Protein AF-A0A835QKB6-F1 (afdb_monomer_lite)

Organism: Vanilla planifolia (NCBI:txid51239)

Structure (mmCIF, N/CA/C/O backbone):
data_AF-A0A835QKB6-F1
#
_entry.id   AF-A0A835QKB6-F1
#
loop_
_atom_site.group_PDB
_atom_site.id
_atom_site.type_symbol
_atom_site.label_atom_id
_atom_site.label_alt_id
_atom_site.label_comp_id
_atom_site.label_asym_id
_atom_site.label_entity_id
_atom_site.label_seq_id
_atom_site.pdbx_PDB_ins_code
_atom_site.Cartn_x
_atom_site.Cartn_y
_atom_site.Cartn_z
_atom_site.occupancy
_atom_site.B_iso_or_equiv
_atom_site.auth_seq_id
_atom_site.auth_comp_id
_atom_site.auth_asym_id
_atom_site.auth_atom_id
_atom_site.pdbx_PDB_model_num
ATOM 1 N N . MET A 1 1 ? 11.161 7.593 -5.760 1.00 78.50 1 MET A N 1
ATOM 2 C CA . MET A 1 1 ? 10.539 6.904 -4.602 1.00 78.50 1 MET A CA 1
ATOM 3 C C . MET A 1 1 ? 11.477 5.912 -3.921 1.00 78.50 1 MET A C 1
ATOM 5 O O . MET A 1 1 ? 11.607 5.994 -2.710 1.00 78.50 1 MET A O 1
ATOM 9 N N . VAL A 1 2 ? 12.152 5.018 -4.656 1.00 84.62 2 VAL A N 1
ATOM 10 C CA . VAL A 1 2 ? 13.076 4.022 -4.067 1.00 84.62 2 VAL A CA 1
ATOM 11 C C . VAL A 1 2 ? 14.139 4.653 -3.159 1.00 84.62 2 VAL A C 1
ATOM 13 O O . VAL A 1 2 ? 14.282 4.219 -2.021 1.00 84.62 2 VAL A O 1
ATOM 16 N N . LEU A 1 3 ? 14.839 5.694 -3.630 1.00 86.75 3 LEU A N 1
ATOM 17 C CA . LEU A 1 3 ? 15.881 6.380 -2.848 1.00 86.75 3 LEU A CA 1
ATOM 18 C C . LEU A 1 3 ? 15.324 6.962 -1.541 1.00 86.75 3 LEU A C 1
ATOM 20 O O . LEU A 1 3 ? 15.816 6.644 -0.469 1.00 86.75 3 LEU A O 1
ATOM 24 N N . PHE A 1 4 ? 14.208 7.689 -1.625 1.00 89.31 4 PHE A N 1
ATOM 25 C CA . PHE A 1 4 ? 13.540 8.291 -0.468 1.00 89.31 4 PHE A CA 1
ATOM 26 C C . PHE A 1 4 ? 13.223 7.282 0.650 1.00 89.31 4 PHE A C 1
ATOM 28 O O . PHE A 1 4 ? 13.541 7.521 1.811 1.00 89.31 4 PHE A O 1
ATOM 35 N N . PHE A 1 5 ? 12.637 6.129 0.309 1.00 89.25 5 PHE A N 1
ATOM 36 C CA . PHE A 1 5 ? 12.326 5.092 1.301 1.00 89.25 5 PHE A CA 1
ATOM 37 C C . PHE A 1 5 ? 13.544 4.265 1.728 1.00 89.25 5 PHE A C 1
ATOM 39 O O . PHE A 1 5 ? 13.496 3.617 2.771 1.00 89.25 5 PHE A O 1
ATOM 46 N N . SER A 1 6 ? 14.622 4.280 0.942 1.00 87.44 6 SER A N 1
ATOM 47 C CA . SER A 1 6 ? 15.897 3.672 1.335 1.00 87.44 6 SER A CA 1
ATOM 48 C C . SER A 1 6 ? 16.608 4.525 2.384 1.00 87.44 6 SER A C 1
ATOM 50 O O . SER A 1 6 ? 17.127 3.976 3.353 1.00 87.44 6 SER A O 1
ATOM 52 N N . ASP A 1 7 ? 16.564 5.851 2.230 1.00 92.12 7 ASP A N 1
ATOM 53 C CA . ASP A 1 7 ? 17.159 6.805 3.169 1.00 92.12 7 ASP A CA 1
ATOM 54 C C . ASP A 1 7 ? 16.337 6.921 4.461 1.00 92.12 7 ASP A C 1
ATOM 56 O O . ASP A 1 7 ? 16.891 7.037 5.554 1.00 92.12 7 ASP A O 1
ATOM 60 N N . GLN A 1 8 ? 15.003 6.869 4.355 1.00 91.88 8 GLN A N 1
ATOM 61 C CA . GLN A 1 8 ? 14.083 7.006 5.488 1.00 91.88 8 GLN A CA 1
ATOM 62 C C . GLN A 1 8 ? 13.029 5.885 5.510 1.00 91.88 8 GLN A C 1
ATOM 64 O O . GLN A 1 8 ? 11.854 6.106 5.194 1.00 91.88 8 GLN A O 1
ATOM 69 N N . PRO A 1 9 ? 13.401 4.665 5.934 1.00 89.31 9 PRO A N 1
ATOM 70 C CA . PRO A 1 9 ? 12.494 3.517 5.921 1.00 89.31 9 PRO A CA 1
ATOM 71 C C . PRO A 1 9 ? 11.320 3.639 6.903 1.00 89.31 9 PRO A C 1
ATOM 73 O O . PRO A 1 9 ? 10.285 3.005 6.705 1.00 89.31 9 PRO A O 1
ATOM 76 N N . SER A 1 10 ? 11.428 4.475 7.940 1.00 90.06 10 SER A N 1
ATOM 77 C CA . SER A 1 10 ? 10.329 4.749 8.879 1.00 90.06 10 SER A CA 1
ATOM 78 C C . SER A 1 10 ? 9.118 5.402 8.204 1.00 90.06 10 SER A C 1
ATOM 80 O O . SER A 1 10 ? 7.987 5.206 8.647 1.00 90.06 10 SER A O 1
ATOM 82 N N . LEU A 1 11 ? 9.333 6.130 7.103 1.00 92.69 11 LEU A N 1
ATOM 83 C CA . LEU A 1 11 ? 8.263 6.754 6.330 1.00 92.69 11 LEU A CA 1
ATOM 84 C C . LEU A 1 11 ? 7.521 5.768 5.431 1.00 92.69 11 LEU A C 1
ATOM 86 O O . LEU A 1 11 ? 6.463 6.115 4.912 1.00 92.69 11 LEU A O 1
ATOM 90 N N . LEU A 1 12 ? 8.027 4.547 5.254 1.00 91.69 12 LEU A N 1
ATOM 91 C CA . LEU A 1 12 ? 7.414 3.564 4.368 1.00 91.69 12 LEU A CA 1
ATOM 92 C C . LEU A 1 12 ? 6.025 3.135 4.855 1.00 91.69 12 LEU A C 1
ATOM 94 O O . LEU A 1 12 ? 5.097 3.049 4.061 1.00 91.69 12 LEU A O 1
ATOM 98 N N . ALA A 1 13 ? 5.869 2.898 6.158 1.00 91.06 13 ALA A N 1
ATOM 99 C CA . ALA A 1 13 ? 4.610 2.446 6.741 1.00 91.06 13 ALA A CA 1
ATOM 100 C C . ALA A 1 13 ? 3.453 3.464 6.607 1.00 91.06 13 ALA A C 1
ATOM 102 O O . ALA A 1 13 ? 2.414 3.086 6.063 1.00 91.06 13 ALA A O 1
ATOM 103 N N . PRO A 1 14 ? 3.602 4.746 7.007 1.00 93.19 14 PRO A N 1
ATOM 104 C CA . PRO A 1 14 ? 2.544 5.743 6.814 1.00 93.19 14 PRO A CA 1
ATOM 105 C C . PRO A 1 14 ? 2.268 6.059 5.339 1.00 93.19 14 PRO A C 1
ATOM 107 O O . PRO A 1 14 ? 1.168 6.487 5.005 1.00 93.19 14 PRO A O 1
ATOM 110 N N . ASN A 1 15 ? 3.235 5.826 4.447 1.00 94.00 15 ASN A N 1
ATOM 111 C CA . ASN A 1 15 ? 3.131 6.150 3.024 1.00 94.00 15 ASN A CA 1
ATOM 112 C C . ASN A 1 15 ? 2.973 4.916 2.122 1.00 94.00 15 ASN A C 1
ATOM 114 O O . ASN A 1 15 ? 3.182 5.005 0.910 1.00 94.00 15 ASN A O 1
ATOM 118 N N . ILE A 1 16 ? 2.591 3.765 2.682 1.00 93.94 16 ILE A N 1
ATOM 119 C CA . ILE A 1 16 ? 2.523 2.503 1.933 1.00 93.94 16 ILE A CA 1
ATOM 120 C C . ILE A 1 16 ? 1.539 2.572 0.757 1.00 93.94 16 ILE A C 1
ATOM 122 O O . ILE A 1 16 ? 1.773 1.969 -0.288 1.00 93.94 16 ILE A O 1
ATOM 126 N N . GLN A 1 17 ? 0.482 3.381 0.887 1.00 92.50 17 GLN A N 1
ATOM 127 C CA . GLN A 1 17 ? -0.476 3.638 -0.189 1.00 92.50 17 GLN A CA 1
ATOM 128 C C . GLN A 1 17 ? 0.202 4.223 -1.432 1.00 92.50 17 GLN A C 1
ATOM 130 O O . GLN A 1 17 ? -0.082 3.771 -2.535 1.00 92.50 17 GLN A O 1
ATOM 135 N N . MET A 1 18 ? 1.149 5.157 -1.277 1.00 94.19 18 MET A N 1
ATOM 136 C CA . MET A 1 18 ? 1.878 5.716 -2.422 1.00 94.19 18 MET A CA 1
ATOM 137 C C . MET A 1 18 ? 2.733 4.664 -3.127 1.00 94.19 18 MET A C 1
ATOM 139 O O . MET A 1 18 ? 2.838 4.690 -4.351 1.00 94.19 18 MET A O 1
ATOM 143 N N . VAL A 1 19 ? 3.320 3.725 -2.377 1.00 94.38 19 VAL A N 1
ATOM 144 C CA . VAL A 1 19 ? 4.099 2.622 -2.957 1.00 94.38 19 VAL A CA 1
ATOM 145 C C . VAL A 1 19 ? 3.200 1.707 -3.781 1.00 94.38 19 VAL A C 1
ATOM 147 O O . VAL A 1 19 ? 3.547 1.388 -4.915 1.00 94.38 19 VAL A O 1
ATOM 150 N N . PHE A 1 20 ? 2.028 1.331 -3.259 1.00 94.12 20 PHE A N 1
ATOM 151 C CA . PHE A 1 20 ? 1.069 0.523 -4.015 1.00 94.12 20 PHE A CA 1
ATOM 152 C C . PHE A 1 20 ? 0.531 1.252 -5.246 1.00 94.12 20 PHE A C 1
ATOM 154 O O . PHE A 1 20 ? 0.478 0.650 -6.314 1.00 94.12 20 PHE A O 1
ATOM 161 N N . SER A 1 21 ? 0.219 2.546 -5.142 1.00 94.62 21 SER A N 1
ATOM 162 C CA . SER A 1 21 ? -0.181 3.354 -6.298 1.00 94.62 21 SER A CA 1
ATOM 163 C C . SER A 1 21 ? 0.915 3.407 -7.363 1.00 94.62 21 SER A C 1
ATOM 165 O O . SER A 1 21 ? 0.630 3.229 -8.542 1.00 94.62 21 SER A O 1
ATOM 167 N N . ALA A 1 22 ? 2.177 3.598 -6.967 1.00 94.62 22 ALA A N 1
ATOM 168 C CA . ALA A 1 22 ? 3.296 3.626 -7.906 1.00 94.62 22 ALA A CA 1
ATOM 169 C C . ALA A 1 22 ? 3.498 2.273 -8.607 1.00 94.62 22 ALA A C 1
ATOM 171 O O . ALA A 1 22 ? 3.709 2.239 -9.816 1.00 94.62 22 ALA A O 1
ATOM 172 N N . LEU A 1 23 ? 3.390 1.162 -7.867 1.00 95.25 23 LEU A N 1
ATOM 173 C CA . LEU A 1 23 ? 3.465 -0.189 -8.431 1.00 95.25 23 LEU A CA 1
ATOM 174 C C . LEU A 1 23 ? 2.305 -0.476 -9.392 1.00 95.25 23 LEU A C 1
ATOM 176 O O . LEU A 1 23 ? 2.535 -1.055 -10.449 1.00 95.25 23 LEU A O 1
ATOM 180 N N . ALA A 1 24 ? 1.085 -0.052 -9.055 1.00 95.62 24 ALA A N 1
ATOM 181 C CA . ALA A 1 24 ? -0.087 -0.224 -9.910 1.00 95.62 24 ALA A CA 1
ATOM 182 C C . ALA A 1 24 ? 0.044 0.571 -11.217 1.00 95.62 24 ALA A C 1
ATOM 184 O O . ALA A 1 24 ? -0.187 0.025 -12.291 1.00 95.62 24 ALA A O 1
ATOM 185 N N . LEU A 1 25 ? 0.478 1.834 -11.143 1.00 95.31 25 LEU A N 1
ATOM 186 C CA . LEU A 1 25 ? 0.722 2.656 -12.332 1.00 95.31 25 LEU A CA 1
ATOM 187 C C . LEU A 1 25 ? 1.818 2.048 -13.214 1.00 95.31 25 LEU A C 1
ATOM 189 O O . LEU A 1 25 ? 1.613 1.886 -14.412 1.00 95.31 25 LEU A O 1
ATOM 193 N N . ALA A 1 26 ? 2.942 1.635 -12.622 1.00 94.62 26 ALA A N 1
ATOM 194 C CA . ALA A 1 26 ? 4.017 0.976 -13.357 1.00 94.62 26 ALA A CA 1
ATOM 195 C C . ALA A 1 26 ? 3.547 -0.330 -14.022 1.00 94.62 26 ALA A C 1
ATOM 197 O O . ALA A 1 26 ? 3.866 -0.585 -15.180 1.00 94.62 26 ALA A O 1
ATOM 198 N N . GLN A 1 27 ? 2.740 -1.138 -13.327 1.00 94.12 27 GLN A N 1
ATOM 199 C CA . GLN A 1 27 ? 2.153 -2.353 -13.889 1.00 94.12 27 GLN A CA 1
ATOM 200 C C . GLN A 1 27 ? 1.229 -2.052 -15.076 1.00 94.12 27 GLN A C 1
ATOM 202 O O . GLN A 1 27 ? 1.295 -2.762 -16.082 1.00 94.12 27 GLN A O 1
ATOM 207 N N . CYS A 1 28 ? 0.381 -1.024 -14.976 1.00 93.50 28 CYS A N 1
ATOM 208 C CA . CYS A 1 28 ? -0.494 -0.599 -16.067 1.00 93.50 28 CYS A CA 1
ATOM 209 C C . CYS A 1 28 ? 0.314 -0.194 -17.304 1.00 93.50 28 CYS A C 1
ATOM 211 O O . CYS A 1 28 ? 0.035 -0.695 -18.391 1.00 93.50 28 CYS A O 1
ATOM 213 N N . GLU A 1 29 ? 1.342 0.639 -17.130 1.00 89.88 29 GLU A N 1
ATOM 214 C CA . GLU A 1 29 ? 2.198 1.101 -18.228 1.00 89.88 29 GLU A CA 1
ATOM 215 C C . GLU A 1 29 ? 2.980 -0.044 -18.873 1.00 89.88 29 GLU A C 1
ATOM 217 O O . GLU A 1 29 ? 3.026 -0.154 -20.093 1.00 89.88 29 GLU A O 1
ATOM 222 N N . LEU A 1 30 ? 3.540 -0.959 -18.077 1.00 89.62 30 LEU A N 1
ATOM 223 C CA . LEU A 1 30 ? 4.238 -2.131 -18.609 1.00 89.62 30 LEU A CA 1
ATOM 224 C C . LEU A 1 30 ? 3.290 -3.059 -19.369 1.00 89.62 30 LEU A C 1
ATOM 226 O O . LEU A 1 30 ? 3.630 -3.553 -20.442 1.00 89.62 30 LEU A O 1
ATOM 230 N N . THR A 1 31 ? 2.091 -3.286 -18.832 1.00 90.25 31 THR A N 1
ATOM 231 C CA . THR A 1 31 ? 1.072 -4.102 -19.502 1.00 90.25 31 THR A CA 1
ATOM 232 C C . THR A 1 31 ? 0.673 -3.463 -20.825 1.00 90.25 31 THR A C 1
ATOM 234 O O . THR A 1 31 ? 0.622 -4.148 -21.844 1.00 90.25 31 THR A O 1
ATOM 237 N N . TRP A 1 32 ? 0.445 -2.150 -20.828 1.00 87.56 32 TRP A N 1
ATOM 238 C CA . TRP A 1 32 ? 0.150 -1.398 -22.038 1.00 87.56 32 TRP A CA 1
ATOM 239 C C . TRP A 1 32 ? 1.308 -1.477 -23.042 1.00 87.56 32 TRP A C 1
ATOM 241 O O . TRP A 1 32 ? 1.075 -1.820 -24.199 1.00 87.56 32 TRP A O 1
ATOM 251 N N . TYR A 1 33 ? 2.551 -1.268 -22.605 1.00 85.00 33 TYR A N 1
ATOM 252 C CA . TYR A 1 33 ? 3.749 -1.351 -23.443 1.00 85.00 33 TYR A CA 1
ATOM 253 C C . TYR A 1 33 ? 3.853 -2.715 -24.131 1.00 85.00 33 TYR A C 1
ATOM 255 O O . TYR A 1 33 ? 3.857 -2.790 -25.358 1.00 85.00 33 TYR A O 1
ATOM 263 N N . PHE A 1 34 ? 3.837 -3.815 -23.372 1.00 84.31 34 PHE A N 1
ATOM 264 C CA . PHE A 1 34 ? 3.961 -5.162 -23.943 1.00 84.31 34 PHE A CA 1
ATOM 265 C C . PHE A 1 34 ? 2.767 -5.576 -24.812 1.00 84.31 34 PHE A C 1
ATOM 267 O O . PHE A 1 34 ? 2.915 -6.438 -25.674 1.00 84.31 34 PHE A O 1
ATOM 274 N N . GLN A 1 35 ? 1.594 -4.965 -24.625 1.00 83.88 35 GLN A N 1
ATOM 275 C CA . GLN A 1 35 ? 0.442 -5.174 -25.505 1.00 83.88 35 GLN A CA 1
ATOM 276 C C . GLN A 1 35 ? 0.562 -4.451 -26.852 1.00 83.88 35 GLN A C 1
ATOM 278 O O . GLN A 1 35 ? -0.107 -4.857 -27.799 1.00 83.88 35 GLN A O 1
ATOM 283 N N . HIS A 1 36 ? 1.361 -3.386 -26.945 1.00 77.50 36 HIS A N 1
ATOM 284 C CA . HIS A 1 36 ? 1.448 -2.544 -28.143 1.00 77.50 36 HIS A CA 1
ATOM 285 C C . HIS A 1 36 ? 2.789 -2.680 -28.878 1.00 77.50 36 HIS A C 1
ATOM 287 O O . HIS A 1 36 ? 2.841 -2.453 -30.087 1.00 77.50 36 HIS A O 1
ATOM 293 N N . VAL A 1 37 ? 3.858 -3.115 -28.203 1.00 76.38 37 VAL A N 1
ATOM 294 C CA . VAL A 1 37 ? 5.147 -3.420 -28.840 1.00 76.38 37 VAL A CA 1
ATOM 295 C C . VAL A 1 37 ? 5.002 -4.576 -29.820 1.00 76.38 37 VAL A C 1
ATOM 297 O O . VAL A 1 37 ? 4.516 -5.650 -29.477 1.00 76.38 37 VAL A O 1
ATOM 300 N N . GLY A 1 38 ? 5.444 -4.364 -31.060 1.00 64.00 38 GLY A N 1
ATOM 301 C CA . GLY A 1 38 ? 5.439 -5.394 -32.102 1.00 64.00 38 GLY A CA 1
ATOM 302 C C . GLY A 1 38 ? 4.051 -5.752 -32.647 1.00 64.00 38 GLY A C 1
ATOM 303 O O . GLY A 1 38 ? 3.957 -6.520 -33.607 1.00 64.00 38 GLY A O 1
ATOM 304 N N . VAL A 1 39 ? 2.972 -5.172 -32.110 1.00 62.44 39 VAL A N 1
ATOM 305 C CA . VAL A 1 39 ? 1.642 -5.270 -32.714 1.00 62.44 39 VAL A CA 1
ATOM 306 C C . VAL A 1 39 ? 1.588 -4.296 -33.883 1.00 62.44 39 VAL A C 1
ATOM 308 O O . VAL A 1 39 ? 1.226 -3.128 -33.747 1.00 62.44 39 VAL A O 1
ATOM 311 N N . ALA A 1 40 ? 1.953 -4.791 -35.067 1.00 53.31 40 ALA A N 1
ATOM 312 C CA . ALA A 1 40 ? 1.684 -4.086 -36.309 1.00 53.31 40 ALA A CA 1
ATOM 313 C C . ALA A 1 40 ? 0.184 -3.772 -36.365 1.00 53.31 40 ALA A C 1
ATOM 315 O O . ALA A 1 40 ? -0.649 -4.677 -36.255 1.00 53.31 40 ALA A O 1
ATOM 316 N N . SER A 1 41 ? -0.157 -2.491 -36.523 1.00 52.25 41 SER A N 1
ATOM 317 C CA . SER A 1 41 ? -1.524 -2.046 -36.790 1.00 52.25 41 SER A CA 1
ATOM 318 C C . SER A 1 41 ? -2.071 -2.861 -37.967 1.00 52.25 41 SER A C 1
ATOM 320 O O . SER A 1 41 ? -1.691 -2.658 -39.122 1.00 52.25 41 SER A O 1
ATOM 322 N N . SER A 1 42 ? -2.895 -3.871 -37.669 1.00 44.16 42 SER A N 1
ATOM 323 C CA . SER A 1 42 ? -3.603 -4.630 -38.695 1.00 44.16 42 SER A CA 1
ATOM 324 C C . SER A 1 42 ? -4.411 -3.623 -39.500 1.00 44.16 42 SER A C 1
ATOM 326 O O . SER A 1 42 ? -5.056 -2.759 -38.908 1.00 44.16 42 SER A O 1
ATOM 328 N N . LYS A 1 43 ? -4.343 -3.715 -40.834 1.00 48.59 43 LYS A N 1
ATOM 329 C CA . LYS A 1 43 ? -4.954 -2.813 -41.829 1.00 48.59 43 LYS A CA 1
ATOM 330 C C . LYS A 1 43 ? -6.496 -2.813 -41.778 1.00 48.59 43 LYS A C 1
ATOM 332 O O . LYS A 1 43 ? -7.164 -3.035 -42.785 1.00 48.59 43 LYS A O 1
ATOM 337 N N . SER A 1 44 ? -7.080 -2.592 -40.609 1.00 48.75 44 SER A N 1
ATOM 338 C CA . SER A 1 44 ? -8.502 -2.397 -40.380 1.00 48.75 44 SER A CA 1
ATOM 339 C C . SER A 1 44 ? -8.792 -0.899 -40.380 1.00 48.75 44 SER A C 1
ATOM 341 O O . SER A 1 44 ? -8.056 -0.113 -39.792 1.00 48.75 44 SER A O 1
ATOM 343 N N . LYS A 1 45 ? -9.862 -0.504 -41.072 1.00 49.97 45 LYS A N 1
ATOM 344 C CA . L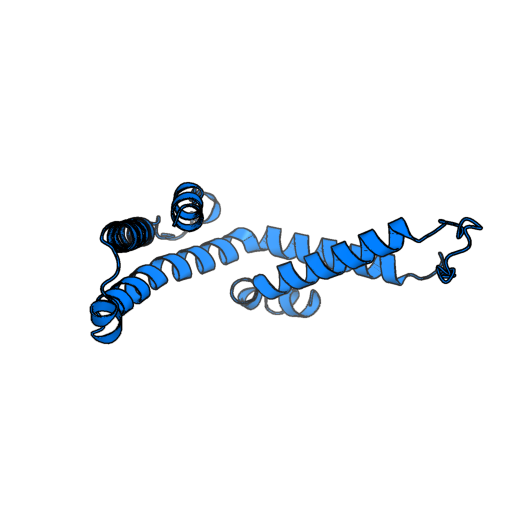YS A 1 45 ? -10.252 0.871 -41.447 1.00 49.97 45 LYS A CA 1
ATOM 345 C C . LYS A 1 45 ? -10.619 1.812 -40.282 1.00 49.97 45 LYS A C 1
ATOM 347 O O . LYS A 1 45 ? -11.295 2.812 -40.500 1.00 49.97 45 LYS A O 1
ATOM 352 N N . VAL A 1 46 ? -10.190 1.529 -39.058 1.00 53.12 46 VAL A N 1
ATOM 353 C CA . VAL A 1 46 ? -10.386 2.404 -37.899 1.00 53.12 46 VAL A CA 1
ATOM 354 C C . VAL A 1 46 ? -9.006 2.806 -37.406 1.00 53.12 46 VAL A C 1
ATOM 356 O O . VAL A 1 46 ? -8.233 1.956 -36.979 1.00 53.12 46 VAL A O 1
ATOM 359 N N . ALA A 1 47 ? -8.692 4.094 -37.532 1.00 51.41 47 ALA A N 1
ATOM 360 C CA . ALA A 1 47 ? -7.394 4.692 -37.246 1.00 51.41 47 ALA A CA 1
ATOM 361 C C . ALA A 1 47 ? -6.893 4.364 -35.825 1.00 51.41 47 ALA A C 1
ATOM 363 O O . ALA A 1 47 ? -7.148 5.100 -34.877 1.00 51.41 47 ALA A O 1
ATOM 364 N N . ARG A 1 48 ? -6.156 3.260 -35.669 1.00 55.66 48 ARG A N 1
ATOM 365 C CA . ARG A 1 48 ? -5.228 3.083 -34.552 1.00 55.66 48 ARG A CA 1
ATOM 366 C C . ARG A 1 48 ? -3.873 3.576 -35.025 1.00 55.66 48 ARG A C 1
ATOM 368 O O . ARG A 1 48 ? -3.296 3.009 -35.954 1.00 55.66 48 ARG A O 1
ATOM 375 N N . ILE A 1 49 ? -3.433 4.675 -34.418 1.00 57.09 49 ILE A N 1
ATOM 376 C CA . ILE A 1 49 ? -2.137 5.304 -34.662 1.00 57.09 49 ILE A CA 1
ATOM 377 C C . ILE A 1 49 ? -1.064 4.241 -34.382 1.00 57.09 49 ILE A C 1
ATOM 379 O O . ILE A 1 49 ? -1.026 3.728 -33.263 1.00 57.09 49 ILE A O 1
ATOM 383 N N . PRO A 1 50 ? -0.248 3.846 -35.374 1.00 54.81 50 PRO A N 1
ATOM 384 C CA . PRO A 1 50 ? 0.874 2.957 -35.125 1.00 54.81 50 PRO A CA 1
ATOM 385 C C . PRO A 1 50 ? 1.853 3.683 -34.203 1.00 54.81 50 PRO A C 1
ATOM 387 O O . PRO A 1 50 ? 2.311 4.780 -34.519 1.00 54.81 50 PRO A O 1
ATOM 390 N N . ILE A 1 51 ? 2.118 3.091 -33.043 1.00 61.34 51 ILE A N 1
ATOM 391 C CA . ILE A 1 51 ? 3.108 3.600 -32.100 1.00 61.34 51 ILE A CA 1
ATOM 392 C C . ILE A 1 51 ? 4.420 2.926 -32.481 1.00 61.34 51 ILE A C 1
ATOM 394 O O . ILE A 1 51 ? 4.551 1.710 -32.349 1.00 61.34 51 ILE A O 1
ATOM 398 N N . ASP A 1 52 ? 5.351 3.707 -33.024 1.00 65.38 52 ASP A N 1
ATOM 399 C CA . ASP A 1 52 ? 6.715 3.252 -33.273 1.00 65.38 52 ASP A CA 1
ATOM 400 C C . ASP A 1 52 ? 7.442 3.234 -31.928 1.00 65.38 52 ASP A C 1
ATOM 402 O O . ASP A 1 52 ? 7.819 4.277 -31.392 1.00 65.38 52 ASP A O 1
ATOM 406 N N . ILE A 1 53 ? 7.492 2.056 -31.307 1.00 67.75 53 ILE A N 1
ATOM 407 C CA . ILE A 1 53 ? 8.111 1.879 -29.998 1.00 67.75 53 ILE A CA 1
ATOM 408 C C . ILE A 1 53 ? 9.560 1.461 -30.220 1.00 67.75 53 ILE A C 1
ATOM 410 O O . ILE A 1 53 ? 9.829 0.350 -30.683 1.00 67.75 53 ILE A O 1
ATOM 414 N N . ASP A 1 54 ? 10.482 2.350 -29.857 1.00 69.31 54 ASP A N 1
ATOM 415 C CA . ASP A 1 54 ? 11.912 2.077 -29.884 1.00 69.31 54 ASP A CA 1
ATOM 416 C C . ASP A 1 54 ? 12.252 0.984 -28.861 1.00 69.31 54 ASP A C 1
ATOM 418 O O . ASP A 1 54 ? 12.236 1.194 -27.647 1.00 69.31 54 ASP A O 1
ATOM 422 N N . ALA A 1 55 ? 12.557 -0.213 -29.361 1.00 67.88 55 ALA A N 1
ATOM 423 C CA . ALA A 1 55 ? 12.944 -1.353 -28.536 1.00 67.88 55 ALA A CA 1
ATOM 424 C C . ALA A 1 55 ? 14.290 -1.149 -27.811 1.00 67.88 55 ALA A C 1
ATOM 426 O O . ALA A 1 55 ? 14.646 -1.961 -26.957 1.00 67.88 55 ALA A O 1
ATOM 427 N N . SER A 1 56 ? 15.044 -0.097 -28.149 1.00 72.88 56 SER A N 1
ATOM 428 C CA . SER A 1 56 ? 16.284 0.277 -27.470 1.00 72.88 56 SER A CA 1
ATOM 429 C C . SER A 1 56 ? 16.082 1.242 -26.295 1.00 72.88 56 SER A C 1
ATOM 431 O O . SER A 1 56 ? 17.047 1.516 -25.580 1.00 72.88 56 SER A O 1
ATOM 433 N N . ASP A 1 57 ? 14.849 1.705 -26.039 1.00 77.94 57 ASP A N 1
ATOM 434 C CA . ASP A 1 57 ? 14.542 2.583 -24.906 1.00 77.94 57 ASP A CA 1
ATOM 435 C C . ASP A 1 57 ? 14.759 1.858 -23.556 1.00 77.94 57 ASP A C 1
ATOM 437 O O . ASP A 1 57 ? 14.031 0.914 -23.219 1.00 77.94 57 ASP A O 1
ATOM 441 N N . PRO A 1 58 ? 15.724 2.300 -22.723 1.00 85.31 58 PRO A N 1
ATOM 442 C CA . PRO A 1 58 ? 16.005 1.669 -21.438 1.00 85.31 58 PRO A CA 1
ATOM 443 C C . PRO A 1 58 ? 14.925 1.936 -20.376 1.00 85.31 58 PRO A C 1
ATOM 445 O O . PRO A 1 58 ? 14.980 1.344 -19.295 1.00 85.31 58 PRO A O 1
ATOM 448 N N . THR A 1 59 ? 13.947 2.810 -20.643 1.00 88.12 59 THR A N 1
ATOM 449 C CA . THR A 1 59 ? 12.902 3.225 -19.692 1.00 88.12 59 THR A CA 1
ATOM 450 C C . THR A 1 59 ? 12.153 2.038 -19.094 1.00 88.12 59 THR A C 1
ATOM 452 O O . THR A 1 59 ? 11.956 1.984 -17.880 1.00 88.12 59 THR A O 1
ATOM 455 N N . VAL A 1 60 ? 11.808 1.033 -19.905 1.00 88.31 60 VAL A N 1
ATOM 456 C CA . VAL A 1 60 ? 11.135 -0.186 -19.425 1.00 88.31 60 VAL A CA 1
ATOM 457 C C . VAL A 1 60 ? 12.000 -0.946 -18.420 1.00 88.31 60 VAL A C 1
ATOM 459 O O . VAL A 1 60 ? 11.505 -1.380 -17.378 1.00 88.31 60 VAL A O 1
ATOM 462 N N . GLY A 1 61 ? 13.305 -1.048 -18.687 1.00 89.62 61 GLY A N 1
ATOM 463 C CA . GLY A 1 61 ? 14.265 -1.659 -17.770 1.00 89.62 61 GLY A CA 1
ATOM 464 C C . GLY A 1 61 ? 14.358 -0.906 -16.441 1.00 89.62 61 GLY A C 1
ATOM 465 O O . GLY A 1 61 ? 14.326 -1.529 -15.380 1.00 89.62 61 GLY A O 1
ATOM 466 N N . PHE A 1 62 ? 14.390 0.430 -16.479 1.00 91.88 62 PHE A N 1
ATOM 467 C CA . PHE A 1 62 ? 14.396 1.258 -15.268 1.00 91.88 62 PHE A CA 1
ATOM 468 C C . PHE A 1 62 ? 13.107 1.134 -14.449 1.00 91.88 62 PHE A C 1
ATOM 470 O O . PHE A 1 62 ? 13.168 1.105 -13.219 1.00 91.88 62 PHE A O 1
ATOM 477 N N . ILE A 1 63 ? 11.943 1.041 -15.102 1.00 92.94 63 ILE A N 1
ATOM 478 C CA . ILE A 1 63 ? 10.662 0.839 -14.412 1.00 92.94 63 ILE A CA 1
ATOM 479 C C . ILE A 1 63 ? 10.653 -0.524 -13.712 1.00 92.94 63 ILE A C 1
ATOM 481 O O . ILE A 1 63 ? 10.315 -0.592 -12.530 1.00 92.94 63 ILE A O 1
ATOM 485 N N . LEU A 1 64 ? 11.075 -1.592 -14.397 1.00 92.88 64 LEU A N 1
ATOM 486 C CA . LEU A 1 64 ? 11.146 -2.941 -13.827 1.00 92.88 64 LEU A CA 1
ATOM 487 C C . LEU A 1 64 ? 12.117 -3.026 -12.636 1.00 92.88 64 LEU A C 1
ATOM 489 O O . LEU A 1 64 ? 11.742 -3.557 -11.590 1.00 92.88 64 LEU A O 1
ATOM 493 N N . ASP A 1 65 ? 13.324 -2.460 -12.751 1.00 94.38 65 ASP A N 1
ATOM 494 C CA . ASP A 1 65 ? 14.287 -2.384 -11.638 1.00 94.38 65 ASP A CA 1
ATOM 495 C C . ASP A 1 65 ? 13.721 -1.567 -10.463 1.00 94.38 65 ASP A C 1
ATOM 497 O O . ASP A 1 65 ? 13.788 -1.983 -9.304 1.00 94.38 65 ASP A O 1
ATOM 501 N N . GLY A 1 66 ? 13.077 -0.432 -10.750 1.00 93.81 66 GLY A N 1
ATOM 502 C CA . GLY A 1 66 ? 12.406 0.382 -9.741 1.00 93.81 66 GLY A CA 1
ATOM 503 C C . GLY A 1 66 ? 11.302 -0.378 -8.999 1.00 93.81 66 GLY A C 1
ATOM 504 O O . GLY A 1 66 ? 11.220 -0.296 -7.769 1.00 93.81 66 GLY A O 1
ATOM 505 N N . MET A 1 67 ? 10.480 -1.146 -9.722 1.00 95.62 67 MET A N 1
ATOM 506 C CA . MET A 1 67 ? 9.442 -2.004 -9.143 1.00 95.62 67 MET A CA 1
ATOM 507 C C . MET A 1 67 ? 10.039 -3.096 -8.255 1.00 95.62 67 MET A C 1
ATOM 509 O O . MET A 1 67 ? 9.557 -3.286 -7.136 1.00 95.62 67 MET A O 1
ATOM 513 N N . ASP A 1 68 ? 11.090 -3.788 -8.704 1.00 95.31 68 ASP A N 1
ATOM 514 C CA . ASP A 1 68 ? 11.722 -4.843 -7.907 1.00 95.31 68 ASP A CA 1
ATOM 515 C C . ASP A 1 68 ? 12.314 -4.289 -6.604 1.00 95.31 68 ASP A C 1
ATOM 517 O O . ASP A 1 68 ? 12.064 -4.822 -5.516 1.00 95.31 68 ASP A O 1
ATOM 521 N N . ARG A 1 69 ? 12.994 -3.140 -6.674 1.00 95.12 69 ARG A N 1
ATOM 522 C CA . ARG A 1 69 ? 13.538 -2.461 -5.490 1.00 95.12 69 ARG A CA 1
ATOM 523 C C . ARG A 1 69 ? 12.450 -2.018 -4.515 1.00 95.12 69 ARG A C 1
ATOM 525 O O . ARG A 1 69 ? 12.612 -2.208 -3.309 1.00 95.12 69 ARG A O 1
ATOM 532 N N . LEU A 1 70 ? 11.336 -1.462 -5.002 1.00 93.62 70 LEU A N 1
ATOM 533 C CA . LEU A 1 70 ? 10.190 -1.116 -4.149 1.00 93.62 70 LEU A CA 1
ATOM 534 C C . LEU A 1 70 ? 9.599 -2.360 -3.479 1.00 93.62 70 LEU A C 1
ATOM 536 O O . LEU A 1 70 ? 9.381 -2.361 -2.267 1.00 93.62 70 LEU A O 1
ATOM 540 N N . CYS A 1 71 ? 9.397 -3.439 -4.234 1.00 94.56 71 CYS A N 1
ATOM 541 C CA . CYS A 1 71 ? 8.924 -4.713 -3.702 1.00 94.56 71 CYS A CA 1
ATOM 542 C C . CYS A 1 71 ? 9.878 -5.283 -2.639 1.00 94.56 71 CYS A C 1
ATOM 544 O O . CYS A 1 71 ? 9.433 -5.769 -1.598 1.00 94.56 71 CYS A O 1
ATOM 546 N N . SER A 1 72 ? 11.188 -5.196 -2.870 1.00 94.75 72 SER A N 1
ATOM 547 C CA . SER A 1 72 ? 12.222 -5.612 -1.920 1.00 94.75 72 SER A CA 1
ATOM 548 C C . SER A 1 72 ? 12.170 -4.801 -0.621 1.00 94.75 72 SER A C 1
ATOM 550 O O . SER A 1 72 ? 12.170 -5.382 0.466 1.00 94.75 72 SER A O 1
ATOM 552 N N . LEU A 1 73 ? 12.015 -3.473 -0.706 1.00 92.81 73 LEU A N 1
ATOM 553 C CA . LEU A 1 73 ? 11.829 -2.604 0.463 1.00 92.81 73 LEU A CA 1
ATOM 554 C C . LEU A 1 73 ? 10.576 -2.981 1.263 1.00 92.81 73 LEU A C 1
ATOM 556 O O . LEU A 1 73 ? 10.649 -3.135 2.482 1.00 92.81 73 LEU A O 1
ATOM 560 N N . VAL A 1 74 ? 9.438 -3.190 0.595 1.00 94.12 74 VAL A N 1
ATOM 561 C CA . VAL A 1 74 ? 8.190 -3.601 1.260 1.00 94.12 74 VAL A CA 1
ATOM 562 C C . VAL A 1 74 ? 8.364 -4.939 1.976 1.00 94.12 74 VAL A C 1
ATOM 564 O O . VAL A 1 74 ? 7.983 -5.060 3.139 1.00 94.12 74 VAL A O 1
ATOM 567 N N . ARG A 1 75 ? 8.989 -5.930 1.326 1.00 92.81 75 ARG A N 1
ATOM 568 C CA . ARG A 1 75 ? 9.287 -7.231 1.946 1.00 92.81 75 ARG A CA 1
ATOM 569 C C . ARG A 1 75 ? 10.202 -7.085 3.162 1.00 92.81 75 ARG A C 1
ATOM 571 O O . ARG A 1 75 ? 9.927 -7.680 4.199 1.00 92.81 75 ARG A O 1
ATOM 578 N N . LYS A 1 76 ? 11.243 -6.256 3.061 1.00 93.00 76 LYS A N 1
ATOM 579 C CA . LYS A 1 76 ? 12.205 -6.002 4.144 1.00 93.00 76 LYS A CA 1
ATOM 580 C C . LYS A 1 76 ? 11.554 -5.368 5.377 1.00 93.00 76 LYS A C 1
ATOM 582 O O . LYS A 1 76 ? 11.888 -5.736 6.498 1.00 93.00 76 LYS A O 1
ATOM 587 N N . TYR A 1 77 ? 10.621 -4.438 5.184 1.00 91.19 77 TYR A N 1
ATOM 588 C CA . TYR A 1 77 ? 9.986 -3.672 6.266 1.00 91.19 77 TYR A CA 1
ATOM 589 C C . TYR A 1 77 ? 8.542 -4.106 6.564 1.00 91.19 77 TYR A C 1
ATOM 591 O O . TYR A 1 77 ? 7.800 -3.383 7.233 1.00 91.19 77 TYR A O 1
ATOM 599 N N . ILE A 1 78 ? 8.136 -5.301 6.121 1.00 89.12 78 ILE A N 1
ATOM 600 C CA . ILE A 1 78 ? 6.759 -5.802 6.253 1.00 89.12 78 ILE A CA 1
ATOM 601 C C . ILE A 1 78 ? 6.266 -5.811 7.704 1.00 89.12 78 ILE A C 1
ATOM 603 O O . ILE A 1 78 ? 5.108 -5.490 7.963 1.00 89.12 78 ILE A O 1
ATOM 607 N N . ALA A 1 79 ? 7.144 -6.115 8.663 1.00 86.38 79 ALA A N 1
ATOM 608 C CA . ALA A 1 79 ? 6.807 -6.096 10.083 1.00 86.38 79 ALA A CA 1
ATOM 609 C C . ALA A 1 79 ? 6.449 -4.679 10.564 1.00 86.38 79 ALA A C 1
ATOM 611 O O . ALA A 1 79 ? 5.440 -4.496 11.239 1.00 86.38 79 ALA A O 1
ATOM 612 N N . ALA A 1 80 ? 7.214 -3.660 10.162 1.00 88.31 80 ALA A N 1
ATOM 613 C CA . ALA A 1 80 ? 6.935 -2.271 10.526 1.00 88.31 80 ALA A CA 1
ATOM 614 C C . ALA A 1 80 ? 5.624 -1.771 9.894 1.00 88.31 80 ALA A C 1
ATOM 616 O O . ALA A 1 80 ? 4.817 -1.128 10.565 1.00 88.31 80 ALA A O 1
ATOM 617 N N . ILE A 1 81 ? 5.377 -2.132 8.629 1.00 89.69 81 ILE A N 1
ATOM 618 C CA . ILE A 1 81 ? 4.133 -1.807 7.913 1.00 89.69 81 ILE A CA 1
ATOM 619 C C . ILE A 1 81 ? 2.930 -2.449 8.615 1.00 89.69 81 ILE A C 1
ATOM 621 O O . ILE A 1 81 ? 1.950 -1.763 8.907 1.00 89.69 81 ILE A O 1
ATOM 625 N N . LYS A 1 82 ? 3.013 -3.747 8.942 1.00 87.00 82 LYS A N 1
ATOM 626 C CA . LYS A 1 82 ? 1.966 -4.464 9.683 1.00 87.00 82 LYS A CA 1
ATOM 627 C C . LYS A 1 82 ? 1.718 -3.841 11.054 1.00 87.00 82 LYS A C 1
ATOM 629 O O . LYS A 1 82 ? 0.569 -3.587 11.399 1.00 87.00 82 LYS A O 1
ATOM 634 N N . GLY A 1 83 ? 2.772 -3.550 11.816 1.00 86.62 83 GLY A N 1
ATOM 635 C CA . GLY A 1 83 ? 2.653 -2.930 13.138 1.00 86.62 83 GLY A CA 1
ATOM 636 C C . GLY A 1 83 ? 1.960 -1.566 13.088 1.00 86.62 83 GLY A C 1
ATOM 637 O O . GLY A 1 83 ? 1.068 -1.293 13.894 1.00 86.62 83 GLY A O 1
ATOM 638 N N . TYR A 1 84 ? 2.309 -0.737 12.100 1.00 90.06 84 TYR A N 1
ATOM 639 C CA . TYR A 1 84 ? 1.652 0.548 11.867 1.00 90.06 84 TYR A CA 1
ATOM 640 C C . TYR A 1 84 ? 0.172 0.376 11.503 1.00 90.06 84 TYR A C 1
ATOM 642 O O . TYR A 1 84 ? -0.687 0.999 12.124 1.00 90.06 84 TYR A O 1
ATOM 650 N N . ALA A 1 85 ? -0.138 -0.508 10.549 1.00 88.50 85 ALA A N 1
ATOM 651 C CA . ALA A 1 85 ? -1.506 -0.763 10.107 1.00 88.50 85 ALA A CA 1
ATOM 652 C C . ALA A 1 85 ? -2.393 -1.302 11.242 1.00 88.50 85 ALA A C 1
ATOM 654 O O . ALA A 1 85 ? -3.502 -0.811 11.433 1.00 88.50 85 ALA A O 1
ATOM 655 N N . LEU A 1 86 ? -1.897 -2.252 12.042 1.00 86.31 86 LEU A N 1
ATOM 656 C CA . LEU A 1 86 ? -2.623 -2.788 13.200 1.00 86.31 86 LEU A CA 1
ATOM 657 C C . LEU A 1 86 ? -2.869 -1.717 14.268 1.00 86.31 86 LEU A C 1
ATOM 659 O O . LEU A 1 86 ? -3.969 -1.632 14.812 1.00 86.31 86 LEU A O 1
ATOM 663 N N . SER A 1 87 ? -1.877 -0.867 14.536 1.00 86.88 87 SER A N 1
ATOM 664 C CA . SER A 1 87 ? -2.027 0.247 15.482 1.00 86.88 87 SER A CA 1
ATOM 665 C C . SER A 1 87 ? -3.066 1.259 14.994 1.00 86.88 87 SER A C 1
ATOM 667 O O . SER A 1 87 ? -3.895 1.732 15.773 1.00 86.88 87 SER A O 1
ATOM 669 N N . TYR A 1 88 ? -3.064 1.552 13.692 1.00 88.19 88 TYR A N 1
ATOM 670 C CA . TYR A 1 88 ? -4.049 2.426 13.063 1.00 88.19 88 TYR A CA 1
ATOM 671 C C . TYR A 1 88 ? -5.465 1.832 13.125 1.00 88.19 88 TYR A C 1
ATOM 673 O O . TYR A 1 88 ? -6.405 2.521 13.523 1.00 88.19 88 TYR A O 1
ATOM 681 N N . LEU A 1 89 ? -5.614 0.540 12.811 1.00 87.31 89 LEU A N 1
ATOM 682 C CA . LEU A 1 89 ? -6.883 -0.188 12.904 1.00 87.31 89 LEU A CA 1
ATOM 683 C C . LEU A 1 89 ? -7.423 -0.209 14.337 1.00 87.31 89 LEU A C 1
ATOM 685 O O . LEU A 1 89 ? -8.578 0.148 14.553 1.00 87.31 89 LEU A O 1
ATOM 689 N N . SER A 1 90 ? -6.591 -0.533 15.327 1.00 85.38 90 SER A N 1
ATOM 690 C CA . SER A 1 90 ? -7.004 -0.522 16.735 1.00 85.38 90 SER A CA 1
ATOM 691 C C . SER A 1 90 ? -7.453 0.877 17.184 1.00 85.38 90 SER A C 1
ATOM 693 O O . SER A 1 90 ? -8.491 1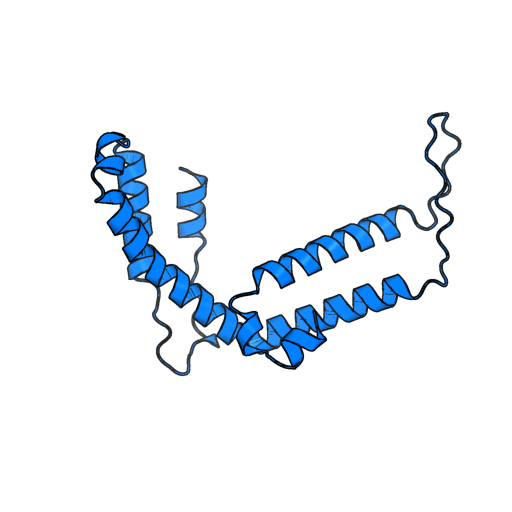.028 17.828 1.00 85.38 90 SER A O 1
ATOM 695 N N . SER A 1 91 ? -6.741 1.931 16.765 1.00 88.06 91 SER A N 1
ATOM 696 C CA . SER A 1 91 ? -7.131 3.321 17.046 1.00 88.06 91 SER A CA 1
ATOM 697 C C . SER A 1 91 ? -8.458 3.719 16.381 1.00 88.06 91 SER A C 1
ATOM 699 O O . SER A 1 91 ? -9.220 4.517 16.938 1.00 88.06 91 SER A O 1
ATOM 701 N N . SER A 1 92 ? -8.772 3.153 15.213 1.00 88.44 92 SER A N 1
ATOM 702 C CA . SER A 1 92 ? -10.004 3.468 14.484 1.00 88.44 92 SER A CA 1
ATOM 703 C C . SER A 1 92 ? -11.276 3.035 15.225 1.00 88.44 92 SER A C 1
ATOM 705 O O . SER A 1 92 ? -12.287 3.728 15.117 1.00 88.44 92 SER A O 1
ATOM 707 N N . ALA A 1 93 ? -11.216 1.995 16.068 1.00 87.62 93 ALA A N 1
ATOM 708 C CA . ALA A 1 93 ? -12.352 1.544 16.877 1.00 87.62 93 ALA A CA 1
ATOM 709 C C . ALA A 1 93 ? -12.930 2.668 17.753 1.00 87.62 93 ALA A C 1
ATOM 711 O O . ALA A 1 93 ? -14.142 2.895 17.782 1.00 87.62 93 ALA A O 1
ATOM 712 N N . GLY A 1 94 ? -12.053 3.432 18.416 1.00 86.56 94 GLY A N 1
ATOM 713 C CA . GLY A 1 94 ? 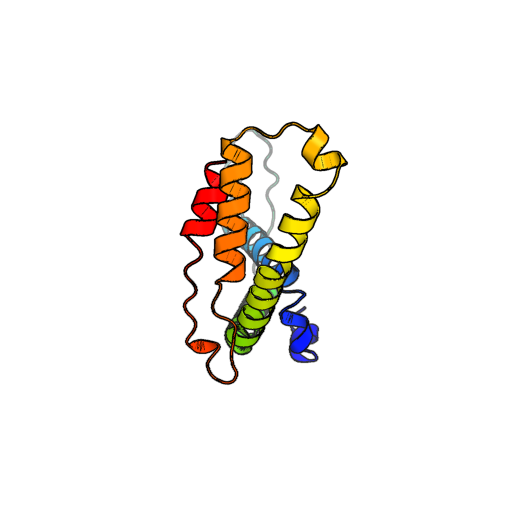-12.454 4.570 19.243 1.00 86.56 94 GLY A CA 1
ATOM 714 C C . GLY A 1 94 ? -13.090 5.697 18.428 1.00 86.56 94 GLY A C 1
ATOM 715 O O . GLY A 1 94 ? -14.063 6.305 18.871 1.00 86.56 94 GLY A O 1
ATOM 716 N N . ARG A 1 95 ? -12.593 5.937 17.207 1.00 89.31 95 ARG A N 1
ATOM 717 C CA . ARG A 1 95 ? -13.151 6.945 16.291 1.00 89.31 95 ARG A CA 1
ATOM 718 C C . ARG A 1 95 ? -14.539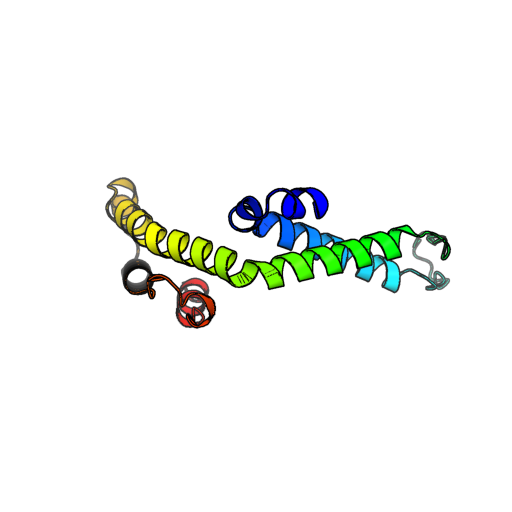 6.548 15.793 1.00 89.31 95 ARG A C 1
ATOM 720 O O . ARG A 1 95 ? -15.430 7.391 15.778 1.00 89.31 95 ARG A O 1
ATOM 727 N N . ILE A 1 96 ? -14.736 5.276 15.440 1.00 88.00 96 ILE A N 1
ATOM 728 C CA . ILE 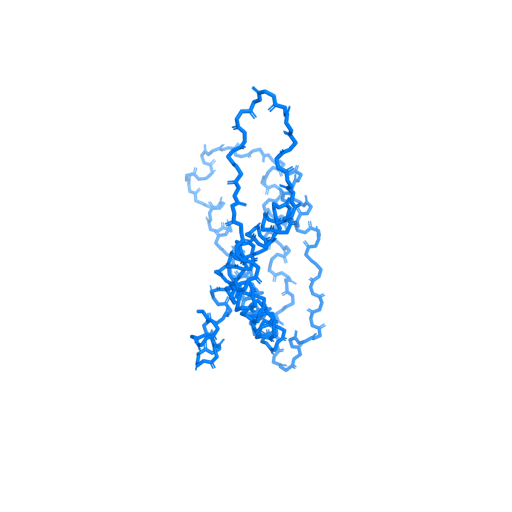A 1 96 ? -16.043 4.746 15.027 1.00 88.00 96 ILE A CA 1
ATOM 729 C C . ILE A 1 96 ? -17.035 4.846 16.190 1.00 88.00 96 ILE A C 1
ATOM 731 O O . ILE A 1 96 ? -18.134 5.361 16.010 1.00 88.00 96 ILE A O 1
ATOM 735 N N . ARG A 1 97 ? -16.640 4.444 17.407 1.00 86.56 97 ARG A N 1
ATOM 736 C CA . ARG A 1 97 ? -17.492 4.582 18.600 1.00 86.56 97 ARG A CA 1
ATOM 737 C C . ARG A 1 97 ? -17.894 6.032 18.852 1.00 86.56 97 ARG A C 1
ATOM 739 O O . ARG A 1 97 ? -19.064 6.295 19.117 1.00 86.56 97 ARG A O 1
ATOM 746 N N . PHE A 1 98 ? -16.936 6.955 18.775 1.00 87.44 98 PHE A N 1
ATOM 747 C CA . PHE A 1 98 ? -17.215 8.378 18.930 1.00 87.44 98 PHE A CA 1
ATOM 748 C C . PHE A 1 98 ? -18.238 8.846 17.894 1.00 87.44 98 PHE A C 1
ATOM 750 O O . PHE A 1 98 ? -19.241 9.444 18.270 1.00 87.44 98 PHE A O 1
ATOM 757 N N . LEU A 1 99 ? -18.028 8.505 16.619 1.00 86.62 99 LEU A N 1
ATOM 758 C CA . LEU A 1 99 ? -18.924 8.863 15.523 1.00 86.62 99 LEU A CA 1
ATOM 759 C C . LEU A 1 99 ? -20.358 8.365 15.769 1.00 86.62 99 LEU A C 1
ATOM 761 O O . LEU A 1 99 ? -21.290 9.159 15.672 1.00 86.62 99 LEU A O 1
ATOM 765 N N . LEU A 1 100 ? -20.532 7.099 16.164 1.00 83.44 100 LEU A N 1
ATOM 766 C CA . LEU A 1 100 ? -21.844 6.511 16.485 1.00 83.44 100 LEU A CA 1
ATOM 767 C C . LEU A 1 100 ? -22.533 7.166 17.689 1.00 83.44 100 LEU A C 1
ATOM 769 O O . LEU A 1 100 ? -23.755 7.125 17.788 1.00 83.44 100 LEU A O 1
ATOM 773 N N . GLY A 1 101 ? -21.760 7.744 18.610 1.00 82.12 101 GLY A N 1
ATOM 774 C CA . GLY A 1 101 ? -22.272 8.466 19.774 1.00 82.12 101 GLY A CA 1
ATOM 775 C C . GLY A 1 101 ? -22.586 9.939 19.508 1.00 82.12 101 GLY A C 1
ATOM 776 O O . GLY A 1 101 ? -23.122 10.607 20.392 1.00 82.12 101 GLY A O 1
ATOM 777 N N . THR A 1 102 ? -22.249 10.475 18.329 1.00 85.31 102 THR A N 1
ATOM 778 C CA . THR A 1 102 ? -22.495 11.892 18.037 1.00 85.31 102 THR A CA 1
ATOM 779 C C . THR A 1 102 ? -23.983 12.171 17.793 1.00 85.31 102 THR A C 1
ATOM 781 O O . THR A 1 102 ? -24.642 11.395 17.096 1.00 85.31 102 THR A O 1
ATOM 784 N N . PRO A 1 103 ? -24.522 13.310 18.276 1.00 76.69 103 PRO A N 1
ATOM 785 C CA . PRO A 1 103 ? -25.927 13.673 18.067 1.00 76.69 103 PRO A CA 1
ATOM 786 C C . PRO A 1 103 ? -26.343 13.689 16.591 1.00 76.69 103 PRO A C 1
ATOM 788 O O . PRO A 1 103 ? -27.453 13.288 16.262 1.00 76.69 103 PRO A O 1
ATOM 791 N N . GLY A 1 104 ? -25.434 14.099 15.697 1.00 79.56 104 GLY A N 1
ATOM 792 C CA . GLY A 1 104 ? -25.676 14.106 14.253 1.00 79.56 104 GLY A CA 1
ATOM 793 C C . GLY A 1 104 ? -25.830 12.707 13.654 1.00 79.56 104 GLY A C 1
ATOM 794 O O . GLY A 1 104 ? -26.654 12.524 12.770 1.00 79.56 104 GLY A O 1
ATOM 795 N N . MET A 1 105 ? -25.095 11.712 14.158 1.00 78.81 105 MET A N 1
ATOM 796 C CA . MET A 1 105 ? -25.212 10.326 13.693 1.00 78.81 105 MET A CA 1
ATOM 797 C C . MET A 1 105 ? -26.451 9.630 14.266 1.00 78.81 105 MET A C 1
ATOM 799 O O . MET A 1 105 ? -27.108 8.864 13.570 1.00 78.81 105 MET A O 1
ATOM 803 N N . VAL A 1 106 ? -26.810 9.929 15.517 1.00 75.00 106 VAL A N 1
ATOM 804 C CA . VAL A 1 106 ? -28.045 9.422 16.141 1.00 75.00 106 VAL A CA 1
ATOM 805 C C . VAL A 1 106 ? -29.288 9.971 15.430 1.00 75.00 106 VAL A C 1
ATOM 807 O O . VAL A 1 106 ? -30.274 9.257 15.290 1.00 75.00 106 VAL A O 1
ATOM 810 N N . ALA A 1 107 ? -29.224 11.206 14.922 1.00 75.88 107 ALA A N 1
ATOM 811 C CA . ALA A 1 107 ? -30.308 11.827 14.163 1.00 75.88 107 ALA A CA 1
ATOM 812 C C . ALA A 1 107 ? -30.538 11.213 12.770 1.00 75.88 107 ALA A C 1
ATOM 814 O O . ALA A 1 107 ? -31.609 11.410 12.204 1.00 75.88 107 ALA A O 1
ATOM 815 N N . LEU A 1 108 ? -29.564 10.475 12.219 1.00 79.69 108 LEU A N 1
ATOM 816 C CA . LEU A 1 108 ? -29.714 9.774 10.937 1.00 79.69 108 LEU A CA 1
ATOM 817 C C . LEU A 1 108 ? -30.562 8.497 11.043 1.00 79.69 108 LEU A C 1
ATOM 819 O O . LEU A 1 108 ? -30.808 7.881 10.012 1.00 79.69 108 LEU A O 1
ATOM 823 N N . ASP A 1 109 ? -30.978 8.110 12.258 1.00 76.31 109 ASP A N 1
ATOM 824 C CA . ASP A 1 109 ? -31.801 6.926 12.548 1.00 76.31 109 ASP A CA 1
ATOM 825 C C . ASP A 1 109 ? -31.340 5.685 11.767 1.00 76.31 109 ASP A C 1
ATOM 827 O O . ASP A 1 109 ? -32.081 5.077 10.996 1.00 76.31 109 ASP A O 1
ATOM 831 N N . LEU A 1 110 ? -30.047 5.360 11.906 1.00 79.31 110 LEU A N 1
ATOM 832 C CA . LEU A 1 110 ? -29.444 4.217 11.223 1.00 79.31 110 LEU A CA 1
ATOM 833 C C . LEU A 1 110 ? -30.230 2.942 11.539 1.00 79.31 110 LEU A C 1
ATOM 835 O O . LEU A 1 110 ? -30.458 2.629 12.713 1.00 79.31 110 LEU A O 1
ATOM 839 N N . ASP A 1 111 ? -30.546 2.176 10.493 1.00 83.81 111 ASP A N 1
ATOM 840 C CA . ASP A 1 111 ? -31.209 0.888 10.649 1.00 83.81 111 ASP A CA 1
ATOM 841 C C . ASP A 1 111 ? -30.448 -0.021 11.630 1.00 83.81 111 ASP A C 1
ATOM 843 O O . ASP A 1 111 ? -29.212 -0.014 11.727 1.00 83.81 111 ASP A O 1
ATOM 847 N N . SER A 1 112 ? -31.215 -0.830 12.358 1.00 83.56 112 SER A N 1
ATOM 848 C CA . SER A 1 112 ? -30.711 -1.751 13.376 1.00 83.56 112 SER A CA 1
ATOM 849 C C . SER A 1 112 ? -29.622 -2.698 12.853 1.00 83.56 112 SER A C 1
ATOM 851 O O . SER A 1 112 ? -28.672 -2.992 13.583 1.00 83.56 112 SER A O 1
ATOM 853 N N . THR A 1 113 ? -29.698 -3.098 11.580 1.00 85.00 113 THR A N 1
ATOM 854 C CA . THR A 1 113 ? -28.710 -3.949 10.905 1.00 85.00 113 THR A CA 1
ATOM 855 C C . THR A 1 113 ? -27.366 -3.239 10.785 1.00 85.00 113 THR A C 1
ATOM 857 O O . THR A 1 113 ? -26.334 -3.765 11.201 1.00 85.00 113 THR A O 1
ATOM 860 N N . LEU A 1 114 ? -27.376 -2.005 10.279 1.00 82.44 114 LEU A N 1
ATOM 861 C CA . LEU A 1 114 ? -26.170 -1.207 10.069 1.00 82.44 114 LEU A CA 1
ATOM 862 C C . LEU A 1 114 ? -25.514 -0.828 11.402 1.00 82.44 114 LEU A C 1
ATOM 864 O O . LEU A 1 114 ? -24.292 -0.891 11.551 1.00 82.44 114 LEU A O 1
ATOM 868 N N . LYS A 1 115 ? -26.323 -0.508 12.416 1.00 83.69 115 LYS A N 1
ATOM 869 C CA . LYS A 1 115 ? -25.836 -0.269 13.778 1.00 83.69 115 LYS A CA 1
ATOM 870 C C . LYS A 1 115 ? -25.186 -1.520 14.382 1.00 83.69 115 LYS A C 1
ATOM 872 O O . LYS A 1 115 ? -24.129 -1.405 15.005 1.00 83.69 115 LYS A O 1
ATOM 877 N N . GLY A 1 116 ? -25.783 -2.695 14.170 1.00 84.19 116 GLY A N 1
ATOM 878 C CA . GLY A 1 116 ? -25.221 -3.985 14.575 1.00 84.19 116 GLY A CA 1
ATOM 879 C C . GLY A 1 116 ? -23.881 -4.281 13.897 1.00 84.19 116 GLY A C 1
ATOM 880 O O .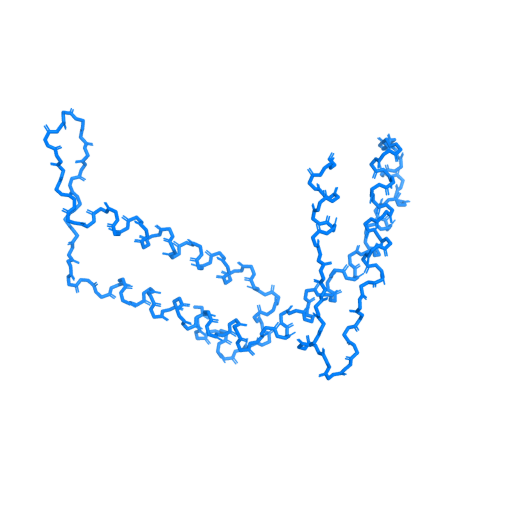 GLY A 1 116 ? -22.920 -4.639 14.576 1.00 84.19 116 GLY A O 1
ATOM 881 N N . LEU A 1 117 ? -23.777 -4.025 12.588 1.00 85.31 117 LEU A N 1
ATOM 882 C CA . LEU A 1 117 ? -22.530 -4.161 11.826 1.00 85.31 117 LEU A CA 1
ATOM 883 C C . LEU A 1 117 ? -21.422 -3.269 12.389 1.00 85.31 117 LEU A C 1
ATOM 885 O O . LEU A 1 117 ? -20.321 -3.747 12.658 1.00 85.31 117 LEU A O 1
ATOM 889 N N . PHE A 1 118 ? -21.704 -1.991 12.647 1.00 85.69 118 PHE A N 1
ATOM 890 C CA . PHE A 1 118 ? -20.717 -1.094 13.247 1.00 85.69 118 PHE A CA 1
ATOM 891 C C . PHE A 1 118 ? -20.263 -1.551 14.637 1.00 85.69 118 PHE A C 1
ATOM 893 O O . PHE A 1 118 ? -19.074 -1.478 14.948 1.00 85.69 118 PHE A O 1
ATOM 900 N N . GLN A 1 119 ? -21.180 -2.037 15.476 1.00 86.69 119 GLN A N 1
ATOM 901 C CA . GLN A 1 119 ? -20.834 -2.580 16.793 1.00 86.69 119 GLN A CA 1
ATOM 902 C C . GLN A 1 119 ? -19.943 -3.818 16.679 1.00 86.69 119 GLN A C 1
ATOM 904 O O . GLN A 1 119 ? -18.962 -3.934 17.414 1.00 86.69 119 GLN A O 1
ATOM 909 N N . GLN A 1 120 ? -20.242 -4.708 15.733 1.00 86.00 120 GLN A N 1
ATOM 910 C CA . GLN A 1 120 ? -19.444 -5.897 15.465 1.00 86.00 120 GLN A CA 1
ATOM 911 C C . GLN A 1 120 ? -18.047 -5.525 14.952 1.00 86.00 120 GLN A C 1
ATOM 913 O O . GLN A 1 120 ? -17.052 -6.034 15.465 1.00 86.00 120 GLN A O 1
ATOM 918 N N . VAL A 1 121 ? -17.955 -4.579 14.013 1.00 86.56 121 VAL A N 1
ATOM 919 C CA . VAL A 1 121 ? -16.685 -4.030 13.514 1.00 86.56 121 VAL A CA 1
ATOM 920 C C . VAL A 1 121 ? -15.861 -3.439 14.658 1.00 86.56 121 VAL A C 1
ATOM 922 O O . VAL A 1 121 ? -14.692 -3.786 14.804 1.00 86.56 121 VAL A O 1
ATOM 925 N N . VAL A 1 122 ? -16.456 -2.595 15.509 1.00 88.25 122 VAL A N 1
ATOM 926 C CA . VAL A 1 122 ? -15.767 -2.015 16.676 1.00 88.25 122 VAL A CA 1
ATOM 927 C C . VAL A 1 122 ? -15.268 -3.115 17.610 1.00 88.25 122 VAL A C 1
ATOM 929 O O . VAL A 1 122 ? -14.099 -3.097 17.986 1.00 88.25 122 VAL A O 1
ATOM 932 N N . HIS A 1 123 ? -16.112 -4.097 17.935 1.00 87.44 123 HIS A N 1
ATOM 933 C CA . HIS A 1 123 ? -15.731 -5.215 18.793 1.00 87.44 123 HIS A CA 1
ATOM 934 C C . HIS A 1 123 ? -14.539 -5.997 18.224 1.00 87.44 123 HIS A C 1
ATOM 936 O O . HIS A 1 123 ? -13.596 -6.297 18.955 1.00 87.44 123 HIS A O 1
ATOM 942 N N . TYR A 1 124 ? -14.527 -6.278 16.919 1.00 84.88 124 TYR A N 1
ATOM 943 C CA . TYR A 1 124 ? -13.382 -6.919 16.272 1.00 84.88 124 TYR A CA 1
ATOM 944 C C . TYR A 1 124 ? -12.119 -6.060 16.345 1.00 84.88 124 TYR A C 1
ATOM 946 O O . TYR A 1 124 ? -11.064 -6.570 16.717 1.00 84.88 124 TYR A O 1
ATOM 954 N N . LEU A 1 125 ? -12.213 -4.764 16.030 1.00 85.75 125 LEU A N 1
ATOM 955 C CA . LEU A 1 125 ? -11.065 -3.853 16.007 1.00 85.75 125 LEU A CA 1
ATOM 956 C C . LEU A 1 125 ? -10.414 -3.672 17.391 1.00 85.75 125 LEU A C 1
ATOM 958 O O . LEU A 1 125 ? -9.199 -3.496 17.484 1.00 85.75 125 LEU A O 1
ATOM 962 N N . GLU A 1 126 ? -11.197 -3.736 18.468 1.00 85.88 126 GLU A N 1
ATOM 963 C CA . GLU A 1 126 ? -10.687 -3.642 19.844 1.00 85.88 126 GLU A CA 1
ATOM 964 C C . GLU A 1 126 ? -9.965 -4.899 20.316 1.00 85.88 126 GLU A C 1
ATOM 966 O O . GLU A 1 126 ? -9.037 -4.809 21.123 1.00 85.88 126 GLU A O 1
ATOM 971 N N . ASN A 1 127 ? -10.374 -6.054 19.794 1.00 84.06 127 ASN A N 1
ATOM 972 C CA . ASN A 1 127 ? -9.797 -7.353 20.120 1.00 84.06 127 ASN A CA 1
ATOM 973 C C . ASN A 1 127 ? -8.680 -7.771 19.153 1.00 84.06 127 ASN A C 1
ATOM 975 O O . ASN A 1 127 ? -8.183 -8.894 19.242 1.00 84.06 127 ASN A O 1
ATOM 979 N N . ILE A 1 128 ? -8.252 -6.884 18.245 1.00 81.38 128 ILE A N 1
ATOM 980 C CA . ILE A 1 128 ? -7.080 -7.134 17.404 1.00 81.38 128 ILE A CA 1
ATOM 981 C C . ILE A 1 128 ? -5.866 -7.403 18.311 1.00 81.38 128 ILE A C 1
ATOM 983 O O . ILE A 1 128 ? -5.597 -6.604 19.217 1.00 81.38 128 ILE A O 1
ATOM 987 N N . PRO A 1 129 ? -5.100 -8.483 18.057 1.00 71.38 129 PRO A N 1
ATOM 988 C CA . PRO A 1 129 ? -3.849 -8.754 18.746 1.00 71.38 129 PRO A CA 1
ATOM 989 C C . PRO A 1 129 ? -2.949 -7.521 18.723 1.00 71.38 129 PRO A C 1
ATOM 991 O O . PRO A 1 129 ? -2.466 -7.089 17.672 1.00 71.38 129 PRO A O 1
ATOM 994 N N . LYS A 1 130 ? -2.739 -6.926 19.898 1.00 68.69 130 LYS A N 1
ATOM 995 C CA . LYS A 1 130 ? -1.810 -5.809 20.031 1.00 68.69 130 LYS A CA 1
ATOM 996 C C . LYS A 1 130 ? -0.409 -6.354 19.765 1.00 68.69 130 LYS A C 1
ATOM 998 O O . LYS A 1 130 ? -0.065 -7.385 20.345 1.00 68.69 130 LYS A O 1
ATOM 1003 N N . PRO A 1 131 ? 0.406 -5.691 18.933 1.00 59.69 131 PRO A N 1
ATOM 1004 C CA . PRO A 1 131 ? 1.799 -6.066 18.770 1.00 59.69 131 PRO A CA 1
ATOM 1005 C C . PRO A 1 131 ? 2.532 -5.794 20.093 1.00 59.69 131 PRO A C 1
ATOM 1007 O O . PRO A 1 131 ? 3.048 -4.703 20.316 1.00 59.69 131 PRO A O 1
ATOM 1010 N N . GLN A 1 132 ? 2.524 -6.759 21.014 1.00 52.56 132 GLN A N 1
ATOM 1011 C CA . GLN A 1 132 ? 3.457 -6.769 22.135 1.00 52.56 132 GLN A CA 1
ATOM 1012 C C . GLN A 1 132 ? 4.836 -7.131 21.579 1.00 52.56 132 GLN A C 1
ATOM 1014 O O . GLN A 1 132 ? 4.940 -7.931 20.646 1.00 52.56 132 GLN A O 1
ATOM 1019 N N . GLY A 1 133 ? 5.859 -6.439 22.083 1.00 51.72 133 GLY A N 1
ATOM 1020 C CA . GLY A 1 133 ? 7.210 -6.409 21.529 1.00 51.72 133 GLY A CA 1
ATOM 1021 C C . GLY A 1 133 ? 7.753 -7.775 21.102 1.00 51.72 133 GLY A C 1
ATOM 1022 O O . GLY A 1 133 ? 7.459 -8.800 21.705 1.00 51.72 133 GLY A O 1
ATOM 1023 N N . GLU A 1 134 ? 8.555 -7.738 20.037 1.00 44.84 134 GLU A N 1
ATOM 1024 C CA . GLU A 1 134 ? 9.356 -8.831 19.459 1.00 44.84 134 GLU A CA 1
ATOM 1025 C C . GLU A 1 134 ? 8.653 -9.838 18.528 1.00 44.84 134 GLU A C 1
ATOM 1027 O O . GLU A 1 134 ? 9.332 -10.395 17.668 1.00 44.84 134 GLU A O 1
ATOM 1032 N N . SER A 1 135 ? 7.320 -9.997 18.541 1.00 46.62 135 SER A N 1
ATOM 1033 C CA . SER A 1 135 ? 6.646 -11.034 17.718 1.00 46.62 135 SER A CA 1
ATOM 1034 C C . SER A 1 135 ? 5.770 -10.529 16.553 1.00 46.62 135 SER A C 1
ATOM 1036 O O . SER A 1 135 ? 4.831 -11.195 16.122 1.00 46.62 135 SER A O 1
ATOM 1038 N N . ILE A 1 136 ? 6.063 -9.357 15.976 1.00 53.03 136 ILE A N 1
ATOM 1039 C CA . ILE A 1 136 ? 5.244 -8.769 14.886 1.00 53.03 136 ILE A CA 1
ATOM 1040 C C . ILE A 1 136 ? 5.253 -9.635 13.608 1.00 53.03 136 ILE A C 1
ATOM 1042 O O . ILE A 1 136 ? 4.279 -9.646 12.854 1.00 53.03 136 ILE A O 1
ATOM 1046 N N . SER A 1 137 ? 6.317 -10.411 13.375 1.00 48.75 137 SER A N 1
ATOM 1047 C CA . SER A 1 137 ? 6.376 -11.355 12.247 1.00 48.75 137 SER A CA 1
ATOM 1048 C C . SER A 1 137 ? 5.403 -12.531 12.380 1.00 48.75 137 SER A C 1
ATOM 1050 O O . SER A 1 137 ? 5.017 -13.095 11.358 1.00 48.75 137 SER A O 1
ATOM 1052 N N . ALA A 1 138 ? 4.992 -12.890 13.601 1.00 48.22 138 ALA A N 1
ATOM 1053 C CA . ALA A 1 138 ? 4.166 -14.068 13.873 1.00 48.22 138 ALA A CA 1
ATOM 1054 C C . ALA A 1 138 ? 2.666 -13.757 13.992 1.00 48.22 138 ALA A C 1
ATOM 1056 O O . ALA A 1 138 ? 1.850 -14.676 14.026 1.00 48.22 138 ALA A O 1
ATOM 1057 N N . VAL A 1 139 ? 2.277 -12.478 14.032 1.00 55.75 139 VAL A N 1
ATOM 1058 C CA . VAL A 1 139 ? 0.865 -12.092 14.102 1.00 55.75 139 VAL A CA 1
ATOM 1059 C C . VAL A 1 139 ? 0.228 -12.247 12.717 1.00 55.75 139 VAL A C 1
ATOM 1061 O O . VAL A 1 139 ? 0.210 -11.333 11.887 1.00 55.75 139 VAL A O 1
ATOM 1064 N N . THR A 1 140 ? -0.299 -13.438 12.449 1.00 57.56 140 THR A N 1
ATOM 1065 C CA . THR A 1 140 ? -1.278 -13.679 11.388 1.00 57.56 140 THR A CA 1
ATOM 1066 C C . THR A 1 140 ? -2.639 -13.177 11.866 1.00 57.56 140 THR A C 1
ATOM 1068 O O . THR A 1 140 ? -3.414 -13.925 12.455 1.00 57.56 140 THR A O 1
ATOM 1071 N N . CYS A 1 141 ? -2.925 -11.891 11.652 1.00 62.69 141 CYS A N 1
ATOM 1072 C CA . CYS A 1 141 ? -4.284 -11.368 11.789 1.00 62.69 141 CYS A CA 1
ATOM 1073 C C . CYS A 1 141 ? -5.055 -11.661 10.503 1.00 62.69 141 CYS A C 1
ATOM 1075 O O . CYS A 1 141 ? -4.824 -11.001 9.488 1.00 62.69 141 CYS A O 1
ATOM 1077 N N . ASP A 1 142 ? -5.963 -12.633 10.545 1.00 69.62 142 ASP A N 1
ATOM 1078 C CA . ASP A 1 142 ? -6.943 -12.812 9.479 1.00 69.62 142 ASP A CA 1
ATOM 1079 C C . ASP A 1 142 ? -8.032 -11.736 9.595 1.00 69.62 142 ASP A C 1
ATOM 1081 O O . ASP A 1 142 ? -8.787 -11.685 10.566 1.00 69.62 142 ASP A O 1
ATOM 1085 N N . LEU A 1 143 ? -8.082 -10.846 8.604 1.00 74.12 143 LEU A N 1
ATOM 1086 C CA . LEU A 1 143 ? -9.067 -9.766 8.503 1.00 74.12 143 LEU A CA 1
ATOM 1087 C C . LEU A 1 143 ? -10.167 -10.077 7.477 1.00 74.12 143 LEU A C 1
ATOM 1089 O O . LEU A 1 143 ? -10.994 -9.211 7.193 1.00 74.12 143 LEU A O 1
ATOM 1093 N N . SER A 1 144 ? -10.214 -11.295 6.929 1.00 77.06 144 SER A N 1
ATOM 1094 C CA . SER A 1 144 ? -11.197 -11.689 5.909 1.00 77.06 144 SER A CA 1
ATOM 1095 C C . SER A 1 144 ? -12.632 -11.520 6.408 1.00 77.06 144 SER A C 1
ATOM 1097 O O . SER A 1 144 ? -13.502 -11.062 5.672 1.00 77.06 144 SER A O 1
ATOM 1099 N N . ILE A 1 145 ? -12.863 -11.798 7.694 1.00 72.06 145 ILE A N 1
ATOM 1100 C CA . ILE A 1 145 ? -14.162 -11.610 8.350 1.00 72.06 145 ILE A CA 1
ATOM 1101 C C . ILE A 1 145 ? -14.554 -10.127 8.387 1.00 72.06 145 ILE A C 1
ATOM 1103 O O . ILE A 1 145 ? -15.707 -9.790 8.135 1.00 72.06 145 ILE A O 1
ATOM 1107 N N . LEU A 1 146 ? -13.611 -9.223 8.671 1.00 72.44 146 LEU A N 1
ATOM 1108 C CA . LEU A 1 146 ? -13.879 -7.782 8.668 1.00 72.44 146 LEU A CA 1
ATOM 1109 C C . LEU A 1 146 ? -14.226 -7.295 7.256 1.00 72.44 146 LEU A C 1
ATOM 1111 O O . LEU A 1 146 ? -15.196 -6.564 7.081 1.00 72.44 146 LEU A O 1
ATOM 1115 N N . LEU A 1 147 ? -13.460 -7.736 6.254 1.00 75.44 147 LEU A N 1
ATOM 1116 C CA . LEU A 1 147 ? -13.717 -7.416 4.849 1.00 75.44 147 LEU A CA 1
ATOM 1117 C C . LEU A 1 147 ? -15.100 -7.897 4.407 1.00 75.44 147 LEU A C 1
ATOM 1119 O O . LEU A 1 147 ? -15.813 -7.154 3.743 1.00 75.44 147 LEU A O 1
ATOM 1123 N N . TRP A 1 148 ? -15.502 -9.100 4.819 1.00 72.62 148 TRP A N 1
ATOM 1124 C CA . TRP A 1 148 ? -16.816 -9.648 4.497 1.00 72.62 148 TRP A CA 1
ATOM 1125 C C . TRP A 1 148 ? -17.962 -8.811 5.083 1.00 72.62 148 TRP A C 1
ATOM 1127 O O . TRP A 1 148 ? -18.887 -8.464 4.352 1.00 72.62 148 TRP A O 1
ATOM 1137 N N . HIS A 1 149 ? -17.876 -8.408 6.357 1.00 71.50 149 HIS A N 1
ATOM 1138 C CA . HIS A 1 149 ? -18.898 -7.552 6.979 1.00 71.50 149 HIS A CA 1
ATOM 1139 C C . HIS A 1 149 ? -19.008 -6.176 6.314 1.00 71.50 149 HIS A C 1
ATOM 1141 O O . HIS A 1 149 ? -20.105 -5.644 6.208 1.00 71.50 149 HIS A O 1
ATOM 1147 N N . VAL A 1 150 ? -17.891 -5.604 5.854 1.00 71.62 150 VAL A N 1
ATOM 1148 C CA . VAL A 1 150 ? -17.897 -4.316 5.141 1.00 71.62 150 VAL A CA 1
ATOM 1149 C C . VAL A 1 150 ? -18.478 -4.449 3.731 1.00 71.62 150 VAL A C 1
ATOM 1151 O O . VAL A 1 150 ? -19.104 -3.515 3.251 1.00 71.62 150 VAL A O 1
ATOM 1154 N N . PHE A 1 151 ? -18.283 -5.588 3.062 1.00 71.44 151 PHE A N 1
ATOM 1155 C CA . PHE A 1 151 ? -18.749 -5.796 1.686 1.00 71.44 151 PHE A CA 1
ATOM 1156 C C . PHE A 1 151 ? -20.232 -6.190 1.586 1.00 71.44 151 PHE A C 1
ATOM 1158 O O . PHE A 1 151 ? -20.825 -6.059 0.520 1.00 71.44 151 PHE A O 1
ATOM 1165 N N . MET A 1 152 ? -20.807 -6.721 2.669 1.00 62.94 152 MET A N 1
ATOM 1166 C CA . MET A 1 152 ? -22.212 -7.151 2.744 1.00 62.94 152 MET A CA 1
ATOM 1167 C C . MET A 1 152 ? -23.154 -6.081 3.325 1.00 62.94 152 MET A C 1
ATOM 1169 O O . MET A 1 152 ? -24.361 -6.316 3.370 1.00 62.94 152 MET A O 1
ATOM 1173 N N . ALA A 1 153 ? -22.606 -4.955 3.796 1.00 56.19 153 ALA A N 1
ATOM 1174 C CA . ALA A 1 153 ? -23.343 -3.784 4.277 1.00 56.19 153 ALA A CA 1
ATOM 1175 C C . ALA A 1 153 ? -23.796 -2.894 3.111 1.00 56.19 153 ALA A C 1
ATOM 1177 O O . ALA A 1 153 ? -24.923 -2.359 3.195 1.00 56.19 153 ALA A O 1
#

Sequence (153 aa):
MVLFFSDQPSLLAPNIQMVFSALALAQCELTWYFQHVGVASSKSKVARIPIDIDASDPTVGFILDGMDRLCSLVRKYIAAIKGYALSYLSSSAGRIRFLLGTPGMVALDLDSTLKGLFQQVVHYLENIPKPQGESISAVTCDLSILLWHVFMA

InterPro domains:
  IPR019137 Nck-associated protein 1 [PF09735] (1-136)
  IPR019137 Nck-associated protein 1 [PTHR12093] (1-146)

Foldseek 3Di:
DLVVCVVPVLVCQVCVVVLVVLLVVLVVVLVVCVVQPPPDPDPDPDDDDNDPDDPPDCVNVVSVVVNVSSVVSCVVCVLSNQLSVLVVLLVVLVVLVVCCPDPVNVVVVDDPLVVVLSVVSSVVSNPQPNPDPDCSVPDPDDCVVVVVSVVVD

Radius of gyration: 22.87 Å; chains: 1; bounding box: 49×28×64 Å

Secondary structure (DSSP, 8-state):
-HHHHHH-GGGTTTTHHHHHHHHHHHHHHHHHHHHHTT----S-SS--------TT-THHHHHHHHHHHHHHHHHHTHHHHHHHHHHHHHHHHHHHHHHHHSHHHHTT---HHHHHHHHHHHHHHHTS----TT-TTT-----HHHHHHHH--

pLDDT: mean 80.14, std 14.11, range [44.16, 95.62]